Protein AF-A0A3A5AV26-F1 (afdb_monomer)

Mean predicted aligned error: 4.45 Å

Foldseek 3Di:
DPLVVLVVLLVVLCVVLVVLVVLLVVLVVQQVVQVVDPVGDDPVSNVVSCCSNQPDPPVSVVVVVVSVVSVVSNVVSVVVNVVVVVVVVD

Solvent-accessible surface area (backbone atoms only — not comparable to full-atom values): 4958 Å² total; per-residue (Å²): 131,57,68,72,54,48,54,49,50,37,49,55,51,44,67,57,49,50,58,55,51,49,52,43,52,52,29,46,49,54,52,52,52,21,72,70,39,97,82,47,49,59,67,69,57,46,51,53,37,45,40,70,52,61,31,63,78,68,64,23,54,54,55,49,53,53,49,51,52,52,51,50,51,41,53,53,40,50,53,51,51,52,52,59,53,54,65,71,76,106

pLDDT: mean 91.9, std 6.14, range [65.81, 98.0]

Structure (mmCIF, N/CA/C/O backbone):
data_AF-A0A3A5AV26-F1
#
_entry.id   AF-A0A3A5AV26-F1
#
loop_
_atom_site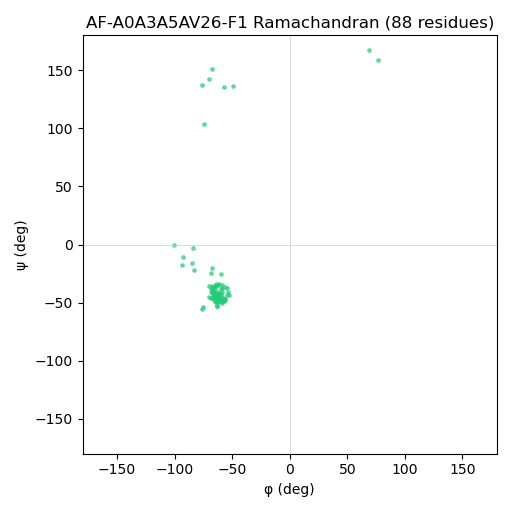.group_PDB
_atom_site.id
_atom_site.type_symbol
_atom_site.label_atom_id
_atom_site.label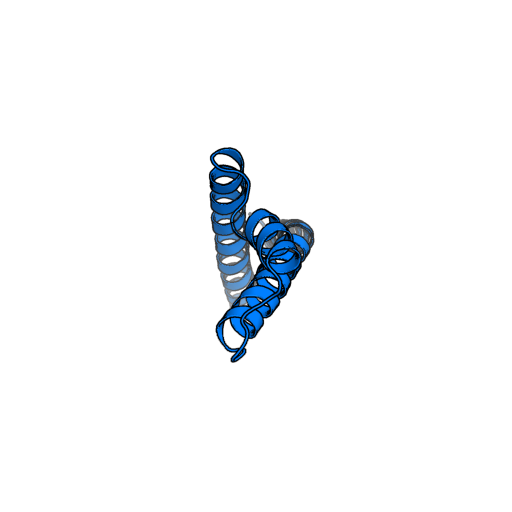_alt_id
_atom_site.label_comp_id
_atom_site.label_asym_id
_atom_site.label_entity_id
_atom_site.label_seq_id
_atom_site.pdbx_PDB_ins_code
_atom_site.Cartn_x
_atom_site.Cartn_y
_atom_site.Cartn_z
_atom_site.occupancy
_atom_site.B_iso_or_equiv
_atom_site.auth_seq_id
_atom_site.auth_comp_id
_atom_site.auth_asym_id
_atom_site.auth_atom_id
_atom_site.pdbx_PDB_model_num
ATOM 1 N N . MET A 1 1 ? -13.762 7.502 19.366 1.00 75.81 1 MET A N 1
ATOM 2 C CA . MET A 1 1 ? -14.495 6.611 18.442 1.00 75.81 1 MET A CA 1
ATOM 3 C C . MET A 1 1 ? -14.937 5.374 19.188 1.00 75.81 1 MET A C 1
ATOM 5 O O . MET A 1 1 ? -14.133 4.783 19.901 1.00 75.81 1 MET A O 1
ATOM 9 N N . LYS A 1 2 ? -16.192 4.979 19.007 1.00 91.31 2 LYS A N 1
ATOM 10 C CA . LYS A 1 2 ? -16.692 3.666 19.413 1.00 91.31 2 LYS A CA 1
ATOM 11 C C . LYS A 1 2 ? -16.028 2.600 18.545 1.00 91.31 2 LYS A C 1
ATOM 13 O O . LYS A 1 2 ? -15.718 2.844 17.381 1.00 91.31 2 LYS A O 1
ATOM 18 N N . GLU A 1 3 ? -15.854 1.395 19.072 1.00 92.62 3 GLU A N 1
ATOM 19 C CA . GLU A 1 3 ? -15.227 0.300 18.325 1.00 92.62 3 GLU A CA 1
ATOM 20 C C . GLU A 1 3 ? -15.894 0.034 16.968 1.00 92.62 3 GLU A C 1
ATOM 22 O O . GLU A 1 3 ? -15.208 -0.195 15.971 1.00 92.62 3 GLU A O 1
ATOM 27 N N . ALA A 1 4 ? -17.227 0.086 16.922 1.00 94.44 4 ALA A N 1
ATOM 28 C CA . ALA A 1 4 ? -17.989 -0.100 15.693 1.00 94.44 4 ALA A CA 1
ATOM 29 C C . ALA A 1 4 ? -17.570 0.896 14.595 1.00 94.44 4 ALA A C 1
ATOM 31 O O . ALA A 1 4 ? -17.483 0.524 13.425 1.00 94.44 4 ALA A O 1
ATOM 32 N N . GLU A 1 5 ? -17.247 2.136 14.974 1.00 96.12 5 GLU A N 1
ATOM 33 C CA . GLU A 1 5 ? -16.778 3.176 14.056 1.00 96.12 5 GLU A CA 1
ATOM 34 C C . GLU A 1 5 ? -15.372 2.859 13.546 1.00 96.12 5 GLU A C 1
ATOM 36 O O . GLU A 1 5 ? -15.143 2.898 12.339 1.00 96.12 5 GLU A O 1
ATOM 41 N N . VAL A 1 6 ? -14.457 2.448 14.435 1.00 96.31 6 VAL A N 1
ATOM 42 C CA . VAL A 1 6 ? -13.087 2.054 14.052 1.00 96.31 6 VAL A CA 1
ATOM 43 C C . VAL A 1 6 ? -13.113 0.870 13.084 1.00 96.31 6 VAL A C 1
ATOM 45 O O . VAL A 1 6 ? -12.423 0.881 12.068 1.00 96.31 6 VAL A O 1
ATOM 48 N N . ARG A 1 7 ? -13.957 -0.137 13.347 1.00 96.56 7 ARG A N 1
ATOM 49 C CA . ARG A 1 7 ? -14.138 -1.298 12.460 1.00 96.56 7 ARG A CA 1
ATOM 50 C C . ARG A 1 7 ? -14.758 -0.923 11.117 1.00 96.56 7 ARG A C 1
ATOM 52 O O . ARG A 1 7 ? -14.419 -1.525 10.101 1.00 96.56 7 ARG A O 1
ATOM 59 N N . LYS A 1 8 ? -15.695 0.029 11.087 1.00 97.00 8 LYS A N 1
ATOM 60 C CA . LYS A 1 8 ? -16.275 0.534 9.834 1.00 97.00 8 LYS A CA 1
ATOM 61 C C . LYS A 1 8 ? -15.218 1.277 9.016 1.00 97.00 8 LYS A C 1
ATOM 63 O O . LYS A 1 8 ? -15.069 0.977 7.837 1.00 97.00 8 LYS A O 1
ATOM 68 N N . LEU A 1 9 ? -14.449 2.162 9.652 1.00 95.56 9 LEU A N 1
ATOM 69 C CA . LEU A 1 9 ? -13.350 2.887 9.017 1.00 95.56 9 LEU A CA 1
ATOM 70 C C . LEU A 1 9 ? -12.295 1.928 8.449 1.00 95.56 9 LEU A C 1
ATOM 72 O O . LEU A 1 9 ? -11.981 2.022 7.269 1.00 95.56 9 LEU A O 1
ATOM 76 N N . HIS A 1 10 ? -11.814 0.970 9.248 1.00 97.81 10 HIS A N 1
ATOM 77 C CA . HIS A 1 10 ? -10.814 -0.021 8.829 1.00 97.81 10 HIS A CA 1
ATOM 78 C C . HIS A 1 10 ? -11.278 -0.856 7.628 1.00 97.81 10 HIS A C 1
ATOM 80 O O . HIS A 1 10 ? -10.513 -1.119 6.706 1.00 97.81 10 HIS A O 1
ATOM 86 N N . ARG A 1 11 ? -12.550 -1.274 7.600 1.00 97.56 11 ARG A N 1
ATOM 87 C CA . ARG A 1 11 ? -13.089 -2.023 6.454 1.00 97.56 11 ARG A CA 1
ATOM 88 C C . ARG A 1 11 ? -13.185 -1.153 5.205 1.00 97.56 11 ARG A C 1
ATOM 90 O O . ARG A 1 11 ? -12.744 -1.577 4.145 1.00 97.56 11 ARG A O 1
ATOM 97 N N . ASN A 1 12 ? -13.710 0.064 5.339 1.00 96.50 12 ASN A N 1
ATOM 98 C CA . ASN A 1 12 ? -13.858 0.981 4.210 1.00 96.50 12 ASN A CA 1
ATOM 99 C C . ASN A 1 12 ? -12.500 1.376 3.616 1.00 96.50 12 ASN A C 1
ATOM 101 O O . ASN A 1 12 ? -12.329 1.314 2.403 1.00 96.50 12 ASN A O 1
ATOM 105 N N . LEU A 1 13 ? -11.527 1.730 4.463 1.00 95.94 13 LEU A N 1
ATOM 106 C CA . LEU A 1 13 ? -10.160 2.006 4.022 1.00 95.94 13 LEU A CA 1
ATOM 107 C C . LEU A 1 13 ? -9.524 0.765 3.398 1.00 95.94 13 LEU A C 1
ATOM 109 O O . LEU A 1 13 ? -8.942 0.870 2.324 1.00 95.94 13 LEU A O 1
ATOM 113 N N . GLY A 1 14 ? -9.694 -0.410 4.007 1.00 96.88 14 GLY A N 1
ATOM 114 C CA . GLY A 1 14 ? -9.177 -1.672 3.478 1.00 96.88 14 GLY A CA 1
ATOM 115 C C . GLY A 1 14 ? -9.651 -1.977 2.059 1.00 96.88 14 GLY A C 1
ATOM 116 O O . GLY A 1 14 ? -8.825 -2.292 1.206 1.00 96.88 14 GLY A O 1
ATOM 117 N N . TYR A 1 15 ? -10.950 -1.821 1.780 1.00 95.88 15 TYR A N 1
ATOM 118 C CA . TYR A 1 15 ? -11.498 -2.036 0.435 1.00 95.88 15 TYR A CA 1
ATOM 119 C C . TYR A 1 15 ? -10.910 -1.097 -0.613 1.00 95.88 15 TYR A C 1
ATOM 121 O O . TYR A 1 15 ? -10.752 -1.496 -1.761 1.00 95.88 15 TYR A O 1
ATOM 129 N N . ILE A 1 16 ? -10.581 0.137 -0.236 1.00 92.12 16 ILE A N 1
ATOM 130 C CA . ILE A 1 16 ? -9.956 1.092 -1.151 1.00 92.12 16 ILE A CA 1
ATOM 131 C C . ILE A 1 16 ? -8.485 0.714 -1.343 1.00 92.12 16 ILE A C 1
ATOM 133 O O . ILE A 1 16 ? -8.033 0.512 -2.466 1.00 92.12 16 ILE A O 1
ATOM 137 N N . VAL A 1 17 ? -7.745 0.571 -0.243 1.00 95.25 17 VAL A N 1
ATOM 138 C CA . VAL A 1 17 ? -6.289 0.381 -0.232 1.00 95.25 17 VAL A CA 1
ATOM 139 C C . VAL A 1 17 ? -5.867 -0.928 -0.900 1.00 95.25 17 VAL A C 1
ATOM 141 O O . VAL A 1 17 ? -4.841 -0.947 -1.579 1.00 95.25 17 VAL A O 1
ATOM 144 N N . VAL A 1 18 ? -6.644 -2.009 -0.765 1.00 95.62 18 VAL A N 1
ATOM 145 C CA . VAL A 1 18 ? -6.259 -3.333 -1.285 1.00 95.62 18 VAL A CA 1
ATOM 146 C C . VAL A 1 18 ? -6.042 -3.334 -2.798 1.00 95.62 18 VAL A C 1
ATOM 148 O O . VAL A 1 18 ? -5.087 -3.948 -3.265 1.00 95.62 18 VAL A O 1
ATOM 151 N N . TRP A 1 19 ? -6.857 -2.604 -3.562 1.00 92.75 19 TRP A N 1
ATOM 152 C CA . TRP A 1 19 ? -6.719 -2.543 -5.019 1.00 92.75 19 TRP A CA 1
ATOM 153 C C . TRP A 1 19 ? -5.447 -1.815 -5.440 1.00 92.75 19 TRP A C 1
ATOM 155 O O . TRP A 1 19 ? -4.736 -2.269 -6.336 1.00 92.75 19 TRP A O 1
ATOM 165 N N . PHE A 1 20 ? -5.117 -0.723 -4.749 1.00 91.44 20 PHE A N 1
ATOM 166 C CA . PHE A 1 20 ? -3.882 0.011 -5.002 1.00 91.44 20 PHE A CA 1
ATOM 167 C C . PHE A 1 20 ? -2.656 -0.812 -4.621 1.00 91.44 20 PHE A C 1
ATOM 169 O O . PHE A 1 20 ? -1.717 -0.890 -5.408 1.00 91.44 20 PHE A O 1
ATOM 176 N N . LEU A 1 21 ? -2.669 -1.462 -3.454 1.00 93.94 21 LEU A N 1
ATOM 177 C CA . LEU A 1 21 ? -1.573 -2.338 -3.046 1.00 93.94 21 LEU A CA 1
ATOM 178 C C . LEU A 1 21 ? -1.409 -3.508 -4.015 1.00 93.94 21 LEU A C 1
ATOM 180 O O . LEU A 1 21 ? -0.291 -3.770 -4.436 1.00 93.94 21 LEU A O 1
ATOM 184 N N . ALA A 1 22 ? -2.496 -4.151 -4.445 1.00 94.62 22 ALA A N 1
ATOM 185 C CA . ALA A 1 22 ? -2.439 -5.238 -5.418 1.00 94.62 22 ALA A CA 1
ATOM 186 C C . ALA A 1 22 ? -1.814 -4.784 -6.746 1.00 94.62 22 ALA A C 1
ATOM 188 O O . ALA A 1 22 ? -0.900 -5.437 -7.249 1.00 94.62 22 ALA A O 1
ATOM 189 N N . ALA A 1 23 ? -2.242 -3.636 -7.283 1.00 92.12 23 ALA A N 1
ATOM 190 C CA . ALA A 1 23 ? -1.665 -3.077 -8.502 1.00 92.12 23 ALA A CA 1
ATOM 191 C C . ALA A 1 23 ? -0.174 -2.732 -8.331 1.00 92.12 23 ALA A C 1
ATOM 193 O O . ALA A 1 23 ? 0.639 -3.058 -9.197 1.00 92.12 23 ALA A O 1
ATOM 194 N N . GLN A 1 24 ? 0.212 -2.112 -7.212 1.00 92.00 24 GLN A N 1
ATOM 195 C CA . GLN A 1 24 ? 1.607 -1.756 -6.930 1.00 92.00 24 GLN A CA 1
ATOM 196 C C . GLN A 1 24 ? 2.487 -2.998 -6.727 1.00 92.00 24 GLN A C 1
ATOM 198 O O . GLN A 1 24 ? 3.585 -3.063 -7.274 1.00 92.00 24 GLN A O 1
ATOM 203 N N . SER A 1 25 ? 2.000 -4.013 -6.013 1.00 94.88 25 SER A N 1
ATOM 204 C CA . SER A 1 25 ? 2.708 -5.281 -5.822 1.00 94.88 25 SER A CA 1
ATOM 205 C C . SER A 1 25 ? 2.861 -6.051 -7.130 1.00 94.88 25 SER A C 1
ATOM 207 O O . SER A 1 25 ? 3.950 -6.540 -7.418 1.00 94.88 25 SER A O 1
ATOM 209 N N . PHE A 1 26 ? 1.809 -6.125 -7.949 1.00 95.81 26 PHE A N 1
ATOM 210 C CA . PHE A 1 26 ? 1.861 -6.812 -9.239 1.00 95.81 26 PHE A CA 1
ATOM 211 C C . PHE A 1 26 ? 2.821 -6.124 -10.212 1.00 95.81 26 PHE A C 1
ATOM 213 O O . PHE A 1 26 ? 3.685 -6.767 -10.804 1.00 95.81 26 PHE A O 1
ATOM 220 N N . THR A 1 27 ? 2.718 -4.801 -10.344 1.00 94.56 27 THR A N 1
ATOM 221 C CA . THR A 1 27 ? 3.619 -4.029 -11.210 1.00 94.56 27 THR A CA 1
ATOM 222 C C . THR A 1 27 ? 5.069 -4.093 -10.725 1.00 94.56 27 THR A C 1
ATOM 224 O O . THR A 1 27 ? 5.969 -4.274 -11.541 1.00 94.56 27 THR A O 1
ATOM 227 N N . GLY A 1 28 ? 5.300 -4.037 -9.409 1.00 94.00 28 GLY A N 1
ATOM 228 C CA . GLY A 1 28 ? 6.625 -4.212 -8.812 1.00 94.00 28 GLY A CA 1
ATOM 229 C C . GLY A 1 28 ? 7.216 -5.589 -9.107 1.00 94.00 28 GLY A C 1
ATOM 230 O O . GLY A 1 28 ? 8.360 -5.673 -9.538 1.00 94.00 28 GLY A O 1
ATOM 231 N N . LEU A 1 29 ? 6.420 -6.657 -8.977 1.00 95.50 29 LEU A N 1
ATOM 232 C CA . LEU A 1 29 ? 6.838 -8.019 -9.316 1.00 95.50 29 LEU A CA 1
ATOM 233 C C . LEU A 1 29 ? 7.296 -8.124 -10.775 1.00 95.50 29 LEU A C 1
ATOM 235 O O . LEU A 1 29 ? 8.377 -8.644 -11.039 1.00 95.50 29 LEU A O 1
ATOM 239 N N . VAL A 1 30 ? 6.503 -7.606 -11.718 1.00 95.12 30 VAL A N 1
ATOM 240 C CA . VAL A 1 30 ? 6.850 -7.630 -13.149 1.00 95.12 30 VAL A CA 1
ATOM 241 C C . VAL A 1 30 ? 8.157 -6.879 -13.414 1.00 95.12 30 VAL A C 1
ATOM 243 O O . VAL A 1 30 ? 9.018 -7.387 -14.132 1.00 95.12 30 VAL A O 1
ATOM 246 N N . LEU A 1 31 ? 8.339 -5.701 -12.811 1.00 94.50 31 LEU A N 1
ATOM 247 C CA . LEU A 1 31 ? 9.567 -4.914 -12.958 1.00 94.50 31 LEU A CA 1
ATOM 248 C C . LEU A 1 31 ? 10.785 -5.627 -12.359 1.00 94.50 31 LEU A C 1
ATOM 250 O O . LEU A 1 31 ? 11.837 -5.668 -12.996 1.00 94.50 31 LEU A O 1
ATOM 254 N N . THR A 1 32 ? 10.644 -6.227 -11.174 1.00 95.25 32 THR A N 1
ATOM 255 C CA . THR A 1 32 ? 11.708 -7.006 -10.529 1.00 95.25 32 THR A CA 1
ATOM 256 C C . THR A 1 32 ? 12.107 -8.210 -11.378 1.00 95.25 32 THR A C 1
ATOM 258 O O . THR A 1 32 ? 13.292 -8.396 -11.641 1.00 95.25 32 THR A O 1
ATOM 261 N N . LEU A 1 33 ? 11.140 -8.990 -11.872 1.00 94.56 33 LEU A N 1
ATOM 262 C CA . LEU A 1 33 ? 11.413 -10.133 -12.749 1.00 94.56 33 LEU A CA 1
ATOM 263 C C . LEU A 1 33 ? 12.082 -9.699 -14.058 1.00 94.56 33 LEU A C 1
ATOM 265 O O . LEU A 1 33 ? 13.042 -10.329 -14.499 1.00 94.56 33 LEU A O 1
ATOM 269 N N . GLY A 1 34 ? 11.623 -8.594 -14.649 1.00 92.69 34 GLY A N 1
ATOM 270 C CA . GLY A 1 34 ? 12.243 -7.992 -15.825 1.00 92.69 34 GLY A CA 1
ATOM 271 C C . GLY A 1 34 ? 13.713 -7.641 -15.600 1.00 92.69 34 GLY A C 1
ATOM 272 O O . GLY A 1 34 ? 14.553 -7.987 -16.428 1.00 92.69 34 GLY A O 1
ATOM 273 N N . GLY A 1 35 ? 14.030 -7.021 -14.460 1.00 90.94 35 GLY A N 1
ATOM 274 C CA . GLY A 1 35 ? 15.402 -6.679 -14.074 1.00 90.94 35 GLY A CA 1
ATOM 275 C C . GLY A 1 35 ? 16.295 -7.885 -13.761 1.00 90.94 35 G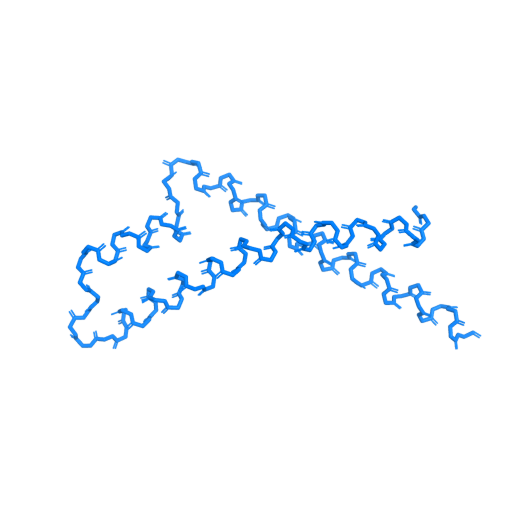LY A C 1
ATOM 276 O O . GLY A 1 35 ? 17.509 -7.786 -13.897 1.00 90.94 35 GLY A O 1
ATOM 277 N N . MET A 1 36 ? 15.714 -9.024 -13.374 1.00 94.19 36 MET A N 1
ATOM 278 C CA . MET A 1 36 ? 16.449 -10.274 -13.126 1.00 94.19 36 MET A CA 1
ATOM 279 C C . MET A 1 36 ? 16.682 -11.109 -14.394 1.00 94.19 36 MET A C 1
ATOM 281 O O . MET A 1 36 ? 17.491 -12.036 -14.378 1.00 94.19 36 MET A O 1
ATOM 285 N N . SER A 1 37 ? 15.965 -10.830 -15.483 1.00 92.88 37 SER A N 1
ATOM 286 C CA . SER A 1 37 ? 16.096 -11.592 -16.726 1.00 92.88 37 SER A CA 1
ATOM 287 C C . SER A 1 37 ? 17.367 -11.205 -17.493 1.00 92.88 37 SER A C 1
ATOM 289 O O . SER A 1 37 ? 17.674 -10.025 -17.644 1.00 92.88 37 SER A O 1
ATOM 291 N N . ALA A 1 38 ? 18.093 -12.195 -18.026 1.00 83.56 38 ALA A N 1
ATOM 292 C CA . ALA A 1 38 ? 19.360 -11.974 -18.736 1.00 83.56 38 ALA A CA 1
ATOM 293 C C . ALA A 1 38 ? 19.233 -11.059 -19.974 1.00 83.56 38 ALA A C 1
ATOM 295 O O . ALA A 1 38 ? 20.206 -10.427 -20.372 1.00 83.56 38 ALA A O 1
ATOM 296 N N . GLY A 1 39 ? 18.039 -10.9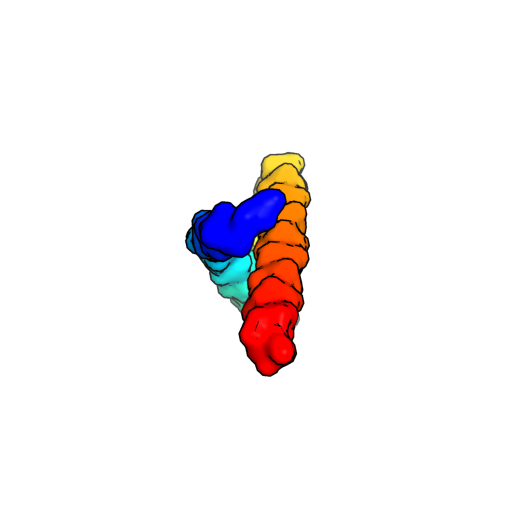87 -20.573 1.00 85.44 39 GLY A N 1
ATOM 297 C CA . GLY A 1 39 ? 17.729 -10.109 -21.706 1.00 85.44 39 GLY A CA 1
ATOM 298 C C . GLY A 1 39 ? 16.986 -8.820 -21.338 1.00 85.44 39 GLY A C 1
ATOM 299 O O . GLY A 1 39 ? 16.684 -8.031 -22.230 1.00 85.44 39 GLY A O 1
ATOM 300 N N . GLY A 1 40 ? 16.673 -8.603 -20.056 1.00 86.50 40 GLY A N 1
ATOM 301 C CA . GLY A 1 40 ? 15.778 -7.536 -19.612 1.00 86.50 40 GLY A CA 1
ATOM 302 C C . GLY A 1 40 ? 14.311 -7.751 -20.021 1.00 86.50 40 GLY A C 1
ATOM 303 O O . GLY A 1 40 ? 13.972 -8.583 -20.865 1.00 86.50 40 GLY A O 1
ATOM 304 N N . ALA A 1 41 ? 13.407 -6.965 -19.431 1.00 85.62 41 ALA A N 1
ATOM 305 C CA . ALA A 1 41 ? 12.044 -6.873 -19.947 1.00 85.62 41 ALA A CA 1
ATOM 306 C C . ALA A 1 41 ? 12.038 -6.131 -21.298 1.00 85.62 41 ALA A C 1
ATOM 308 O O . ALA A 1 41 ? 12.738 -5.122 -21.434 1.00 85.62 41 ALA A O 1
ATOM 309 N N . PRO A 1 42 ? 11.198 -6.544 -22.268 1.00 92.25 42 PRO A N 1
ATOM 310 C CA . PRO A 1 42 ? 10.940 -5.751 -23.464 1.00 92.25 42 PRO A CA 1
ATOM 311 C C . PRO A 1 42 ? 10.608 -4.299 -23.101 1.00 92.25 42 PRO A C 1
ATOM 313 O O . PRO A 1 42 ? 9.812 -4.054 -22.192 1.00 92.25 42 PRO A O 1
ATOM 316 N N . THR A 1 43 ? 11.175 -3.331 -23.825 1.00 91.12 43 THR A N 1
ATOM 317 C CA . THR A 1 43 ? 11.068 -1.897 -23.491 1.00 91.12 43 THR A CA 1
ATOM 318 C C . THR A 1 43 ? 9.621 -1.428 -23.342 1.00 91.12 43 THR A C 1
ATOM 320 O O . THR A 1 43 ? 9.312 -0.641 -22.453 1.00 91.12 43 THR A O 1
ATOM 323 N N . TRP A 1 44 ? 8.706 -1.943 -24.166 1.00 91.94 44 TRP A N 1
ATOM 324 C CA . TRP A 1 44 ? 7.288 -1.594 -24.080 1.00 91.94 44 TRP A CA 1
ATOM 325 C C . TRP A 1 44 ? 6.629 -2.109 -22.787 1.00 91.94 44 TRP A C 1
ATOM 327 O O . TRP A 1 44 ? 5.863 -1.372 -22.170 1.00 91.94 44 TRP A O 1
ATOM 337 N N . ILE A 1 45 ? 6.976 -3.322 -22.329 1.00 91.12 45 ILE A N 1
ATOM 338 C CA . ILE A 1 45 ? 6.525 -3.868 -21.038 1.00 91.12 45 ILE A CA 1
ATOM 339 C C . ILE A 1 45 ? 7.082 -2.991 -19.923 1.00 91.12 45 ILE A C 1
ATOM 341 O O . ILE A 1 45 ? 6.326 -2.475 -19.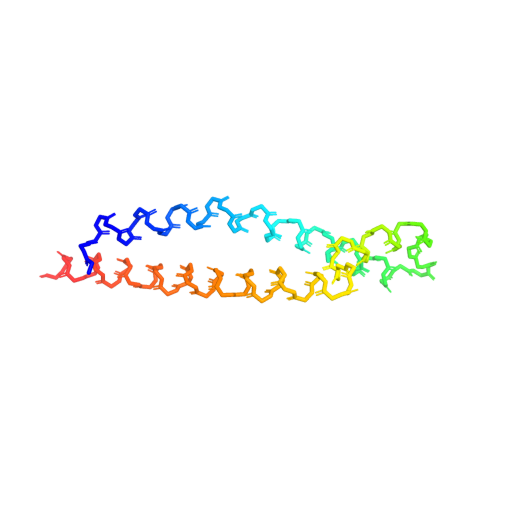103 1.00 91.12 45 ILE A O 1
ATOM 345 N N . TYR A 1 46 ? 8.394 -2.757 -19.925 1.00 91.56 46 TYR A N 1
ATOM 346 C CA . TYR A 1 46 ? 9.029 -1.920 -18.913 1.00 91.56 46 TYR A CA 1
ATOM 347 C C . TYR A 1 46 ? 8.382 -0.530 -18.826 1.00 91.56 46 TYR A C 1
ATOM 349 O O . TYR A 1 46 ? 8.087 -0.059 -17.731 1.00 9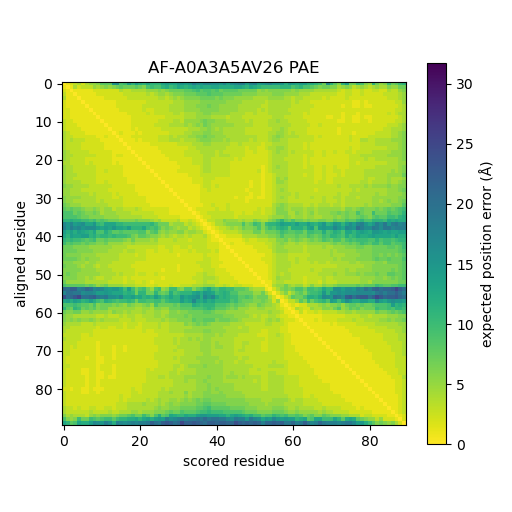1.56 46 TYR A O 1
ATOM 357 N N . ASN A 1 47 ? 8.082 0.115 -19.954 1.00 92.25 47 ASN A N 1
ATOM 358 C CA . ASN A 1 47 ? 7.475 1.447 -19.972 1.00 92.25 47 ASN A CA 1
ATOM 359 C C . ASN A 1 47 ? 6.050 1.460 -19.402 1.00 92.25 47 ASN A C 1
ATOM 361 O O . ASN A 1 47 ? 5.732 2.330 -18.592 1.00 92.25 47 ASN A O 1
ATOM 365 N N . ILE A 1 48 ? 5.201 0.494 -19.772 1.00 92.25 48 ILE A 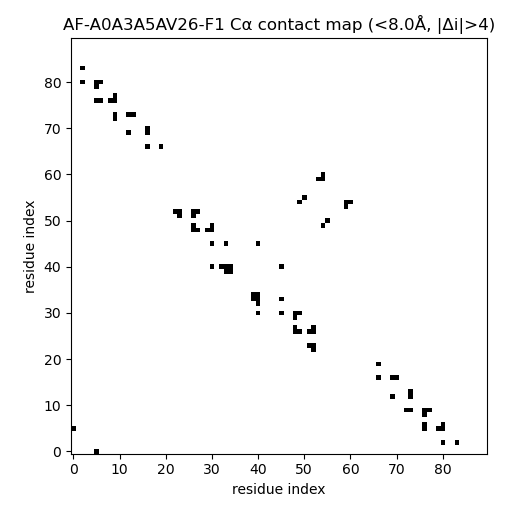N 1
ATOM 366 C CA . ILE A 1 48 ? 3.829 0.401 -19.245 1.00 92.25 48 ILE A CA 1
ATOM 367 C C . ILE A 1 48 ? 3.864 0.161 -17.734 1.00 92.25 48 ILE A C 1
ATOM 369 O O . ILE A 1 48 ? 3.270 0.916 -16.963 1.00 92.25 48 ILE A O 1
ATOM 373 N N . PHE A 1 49 ? 4.601 -0.862 -17.299 1.00 93.19 49 PHE A N 1
ATOM 374 C CA . PHE A 1 49 ? 4.636 -1.250 -15.894 1.00 93.19 49 PHE A CA 1
ATOM 375 C C . PHE A 1 49 ? 5.370 -0.224 -15.029 1.00 93.19 49 PHE A C 1
ATOM 377 O O . PHE A 1 49 ? 4.925 0.035 -13.916 1.00 93.19 49 PHE A O 1
ATOM 384 N N . SER A 1 50 ? 6.426 0.426 -15.530 1.00 91.12 50 SER A N 1
ATOM 385 C CA . SER A 1 50 ? 7.106 1.503 -14.800 1.00 91.12 50 SER A CA 1
ATOM 386 C C . SER A 1 50 ? 6.222 2.745 -14.685 1.00 91.12 50 SER A C 1
ATOM 388 O O . SER A 1 50 ? 6.166 3.338 -13.614 1.00 91.12 50 SER A O 1
ATOM 390 N N . THR A 1 51 ? 5.441 3.084 -15.715 1.00 90.44 51 THR A N 1
ATOM 391 C CA . THR A 1 51 ? 4.466 4.184 -15.644 1.00 90.44 51 THR A CA 1
ATOM 392 C C . THR A 1 51 ? 3.367 3.888 -14.626 1.00 90.44 51 THR A C 1
ATOM 394 O O . THR A 1 51 ? 3.024 4.751 -13.825 1.00 90.44 51 THR A O 1
ATOM 397 N N . MET A 1 52 ? 2.829 2.666 -14.608 1.00 88.62 52 MET A N 1
ATOM 398 C CA . MET A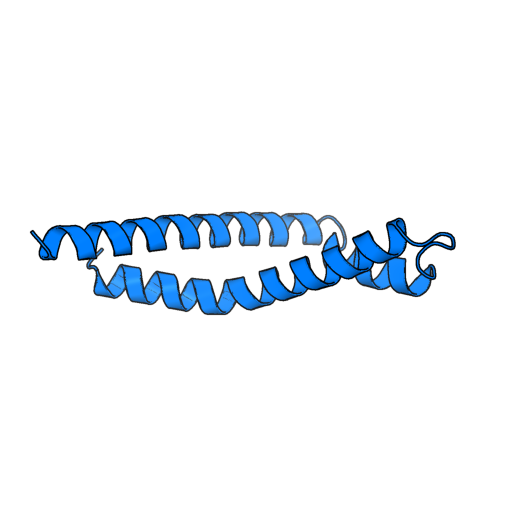 1 52 ? 1.816 2.263 -13.625 1.00 88.62 52 MET A CA 1
ATOM 399 C C . MET A 1 52 ? 2.381 2.180 -12.202 1.00 88.62 52 MET A C 1
ATOM 401 O O . MET A 1 52 ? 1.696 2.519 -11.235 1.00 88.62 52 MET A O 1
ATOM 405 N N . HIS A 1 53 ? 3.624 1.716 -12.062 1.00 91.56 53 HIS A N 1
ATOM 406 C CA . HIS A 1 53 ? 4.259 1.548 -10.766 1.00 91.56 53 HIS A CA 1
ATOM 407 C C . HIS A 1 53 ? 4.709 2.891 -10.201 1.00 91.56 53 HIS A C 1
ATOM 409 O O . HIS A 1 53 ? 4.309 3.240 -9.099 1.00 91.56 53 HIS A O 1
ATOM 415 N N . PHE A 1 54 ? 5.513 3.659 -10.937 1.00 86.50 54 PHE A N 1
ATOM 416 C CA . PHE A 1 54 ? 6.103 4.927 -10.495 1.00 86.50 54 PHE A CA 1
ATOM 417 C C . PHE A 1 54 ? 5.176 6.133 -10.659 1.00 86.50 54 PHE A C 1
ATOM 419 O O . PHE A 1 54 ? 5.313 7.108 -9.919 1.00 86.50 54 PHE A O 1
ATOM 426 N N . GLY A 1 55 ? 4.185 6.033 -11.545 1.00 77.12 55 GLY A N 1
ATOM 427 C CA . GLY A 1 55 ? 3.278 7.119 -11.891 1.00 77.12 55 GLY A CA 1
ATOM 428 C C . GLY A 1 55 ? 3.917 8.148 -12.827 1.00 77.12 55 GLY A C 1
ATOM 429 O O . GLY A 1 55 ? 5.136 8.303 -12.892 1.00 77.12 55 GLY A O 1
ATOM 430 N N . LEU A 1 56 ? 3.074 8.899 -13.537 1.00 75.06 56 LEU A N 1
ATOM 431 C CA . LEU A 1 56 ? 3.497 10.092 -14.269 1.00 75.06 56 LEU A CA 1
ATOM 432 C C . LEU A 1 56 ? 3.737 11.212 -13.243 1.00 75.06 56 LEU A C 1
ATOM 434 O O . LEU A 1 56 ? 2.789 11.755 -12.669 1.00 75.06 56 LEU A O 1
ATOM 438 N N . ASN A 1 57 ? 4.999 11.513 -12.934 1.00 74.69 57 ASN A N 1
ATOM 439 C CA . ASN A 1 57 ? 5.343 12.622 -12.040 1.00 74.69 57 ASN A CA 1
ATOM 440 C C . ASN A 1 57 ? 4.766 13.946 -12.581 1.00 74.69 57 ASN A C 1
ATOM 442 O O . ASN A 1 57 ? 4.892 14.195 -13.780 1.00 74.69 57 ASN A O 1
ATOM 446 N N . PRO A 1 58 ? 4.153 14.809 -11.742 1.00 78.94 58 PRO A N 1
ATOM 447 C CA . PRO A 1 58 ? 4.074 14.759 -10.273 1.00 78.94 58 PRO A CA 1
ATOM 448 C C . PRO A 1 58 ? 2.827 14.056 -9.701 1.00 78.94 58 PRO A C 1
ATOM 450 O O . PRO A 1 58 ? 2.783 13.779 -8.502 1.00 78.94 58 PRO A O 1
ATOM 453 N N . LEU A 1 59 ? 1.822 13.737 -10.526 1.00 79.94 59 LEU A N 1
ATOM 454 C CA . LEU A 1 59 ? 0.583 13.071 -10.085 1.00 79.94 59 LEU A CA 1
ATOM 455 C C . LEU A 1 59 ? 0.873 11.719 -9.417 1.00 79.94 59 LEU A C 1
ATOM 457 O O . LEU A 1 59 ? 0.232 11.352 -8.430 1.00 79.94 59 LEU A O 1
ATOM 461 N N . GLY A 1 60 ? 1.905 11.034 -9.916 1.00 81.50 60 GLY A N 1
ATOM 462 C CA . GLY A 1 60 ? 2.466 9.824 -9.327 1.00 81.50 60 GLY A CA 1
ATOM 463 C C . GLY A 1 60 ? 2.838 9.969 -7.844 1.00 81.50 60 GLY A C 1
ATOM 464 O O . GLY A 1 60 ? 2.520 9.124 -7.009 1.00 81.50 60 GLY A O 1
ATOM 465 N N . GLY A 1 61 ? 3.469 11.085 -7.482 1.00 85.00 61 GLY A N 1
ATOM 466 C CA . GLY A 1 61 ? 3.879 11.350 -6.104 1.00 85.00 61 GLY A CA 1
ATOM 467 C C . GLY A 1 61 ? 2.692 11.546 -5.161 1.00 85.00 61 GLY A C 1
ATOM 468 O O . GLY A 1 61 ? 2.683 11.005 -4.055 1.00 85.00 61 GLY A O 1
ATOM 469 N N . ILE A 1 62 ? 1.658 12.261 -5.611 1.00 88.19 62 ILE A N 1
ATOM 470 C CA . ILE A 1 62 ? 0.479 12.567 -4.789 1.00 88.19 62 ILE A CA 1
ATOM 471 C C . ILE A 1 62 ? -0.263 11.284 -4.405 1.00 88.19 62 ILE A C 1
ATOM 473 O O . ILE A 1 62 ? -0.540 11.070 -3.223 1.00 88.19 62 ILE A O 1
ATOM 477 N N . TYR A 1 63 ? -0.552 10.399 -5.369 1.00 85.50 63 TYR A N 1
ATOM 478 C CA . TYR A 1 63 ? -1.279 9.166 -5.047 1.00 85.50 63 TYR A CA 1
ATOM 479 C C . TYR A 1 63 ? -0.465 8.261 -4.110 1.00 85.50 63 TYR A C 1
ATOM 481 O O . TYR A 1 63 ? -1.043 7.612 -3.242 1.00 85.50 63 TYR A O 1
ATOM 489 N N . ARG A 1 64 ? 0.870 8.236 -4.241 1.00 87.56 64 ARG A N 1
ATOM 490 C CA . ARG A 1 64 ? 1.755 7.458 -3.361 1.00 87.56 64 ARG A CA 1
ATOM 491 C C . ARG A 1 64 ? 1.713 7.965 -1.928 1.00 87.56 64 ARG A C 1
ATOM 493 O O . ARG A 1 64 ? 1.608 7.154 -1.014 1.00 87.56 64 ARG A O 1
ATOM 500 N N . ILE A 1 65 ? 1.727 9.283 -1.727 1.00 91.62 65 ILE A N 1
ATOM 501 C CA . ILE A 1 65 ? 1.561 9.881 -0.395 1.00 91.62 65 ILE A CA 1
ATOM 502 C C . ILE A 1 65 ? 0.216 9.456 0.202 1.00 91.62 65 ILE A C 1
ATOM 504 O O . ILE A 1 65 ? 0.177 8.955 1.325 1.00 91.62 65 ILE A O 1
ATOM 508 N N . LEU A 1 66 ? -0.876 9.579 -0.558 1.00 92.38 66 LEU A N 1
ATOM 509 C CA . LEU A 1 66 ? -2.203 9.154 -0.101 1.00 92.38 66 LEU A CA 1
ATOM 510 C C . LEU A 1 66 ? -2.249 7.656 0.231 1.00 92.38 66 LEU A C 1
ATOM 512 O O . LEU A 1 66 ? -2.801 7.276 1.262 1.00 92.38 66 LEU A O 1
ATOM 516 N N . LEU A 1 67 ? -1.633 6.810 -0.598 1.00 92.50 67 LEU A N 1
ATOM 517 C CA . LEU A 1 67 ? -1.562 5.367 -0.380 1.00 92.50 67 LEU A CA 1
ATOM 518 C C . LEU A 1 67 ? -0.772 5.019 0.886 1.00 92.50 67 LEU A C 1
ATOM 520 O O . LEU A 1 67 ? -1.214 4.174 1.664 1.00 92.50 67 LEU A O 1
ATOM 524 N N . VAL A 1 68 ? 0.363 5.682 1.125 1.00 94.06 68 VAL A N 1
ATOM 525 C CA . VAL A 1 68 ? 1.162 5.505 2.347 1.00 94.06 68 VAL A CA 1
ATOM 526 C C . VAL A 1 68 ? 0.342 5.897 3.573 1.00 94.06 68 VAL A C 1
ATOM 528 O O . VAL A 1 68 ? 0.233 5.107 4.510 1.00 94.06 68 VAL A O 1
ATOM 531 N N . LEU A 1 69 ? -0.300 7.068 3.554 1.00 96.31 69 LEU A N 1
ATOM 532 C CA . LEU A 1 69 ? -1.145 7.530 4.659 1.00 96.31 69 LEU A CA 1
ATOM 533 C C . LEU A 1 69 ? -2.309 6.568 4.929 1.00 96.31 69 LEU A C 1
ATOM 535 O O . LEU A 1 69 ? -2.563 6.213 6.080 1.00 96.31 69 LEU A O 1
ATOM 539 N N . ALA A 1 70 ? -2.986 6.100 3.879 1.00 95.81 70 ALA A N 1
ATOM 540 C CA . ALA A 1 70 ? -4.092 5.159 4.004 1.00 95.81 70 ALA A CA 1
ATOM 541 C C . ALA A 1 70 ? -3.629 3.789 4.533 1.00 95.81 70 ALA A C 1
ATOM 543 O O . ALA A 1 70 ? -4.298 3.198 5.380 1.00 95.81 70 ALA A O 1
ATOM 544 N N . THR A 1 71 ? -2.459 3.309 4.104 1.00 96.56 71 THR A N 1
ATOM 545 C CA . THR A 1 71 ? -1.865 2.051 4.589 1.00 96.56 71 THR A CA 1
ATOM 546 C C . THR A 1 71 ? -1.462 2.155 6.062 1.00 96.56 71 THR A C 1
ATOM 548 O O . THR A 1 71 ? -1.747 1.251 6.849 1.00 96.56 71 THR A O 1
ATOM 551 N N . LEU A 1 72 ? -0.872 3.281 6.476 1.00 97.62 72 LEU A N 1
ATOM 552 C CA . LEU A 1 72 ? -0.569 3.550 7.884 1.00 97.62 72 LEU A CA 1
ATOM 553 C C . LEU A 1 72 ? -1.845 3.604 8.729 1.00 97.62 72 LEU A C 1
ATOM 555 O O . LEU A 1 72 ? -1.921 2.953 9.771 1.00 97.62 72 LEU A O 1
ATOM 559 N N . ALA A 1 73 ? -2.876 4.314 8.262 1.00 96.81 73 ALA A N 1
ATOM 560 C CA . ALA A 1 73 ? -4.177 4.357 8.926 1.00 96.81 73 ALA A CA 1
ATOM 561 C C . ALA A 1 73 ? -4.803 2.956 9.051 1.00 96.81 73 ALA A C 1
ATOM 563 O O . ALA A 1 73 ? -5.391 2.626 10.087 1.00 96.81 73 ALA A O 1
ATOM 564 N N . GLN A 1 74 ? -4.628 2.100 8.041 1.00 97.69 74 GLN A N 1
ATOM 565 C CA . GLN A 1 74 ? -5.079 0.712 8.073 1.00 97.69 74 GLN A CA 1
ATOM 566 C C . GLN A 1 74 ? -4.353 -0.108 9.149 1.00 97.69 74 GLN A C 1
ATOM 568 O O . GLN A 1 74 ? -5.002 -0.810 9.928 1.00 97.69 74 GLN A O 1
ATOM 573 N N . GLY A 1 75 ? -3.028 0.027 9.256 1.00 97.69 75 GLY A N 1
ATOM 574 C CA . GLY A 1 75 ? -2.234 -0.624 10.302 1.00 97.69 75 GLY A CA 1
ATOM 575 C C . GLY A 1 75 ? -2.607 -0.146 11.710 1.00 97.69 75 GLY A C 1
ATOM 576 O O . GLY A 1 75 ? -2.885 -0.959 12.594 1.00 97.69 75 GLY A O 1
ATOM 577 N N . ILE A 1 76 ? -2.696 1.173 11.910 1.00 98.00 76 ILE A N 1
ATOM 578 C CA . ILE A 1 76 ? -3.065 1.785 13.197 1.00 98.00 76 ILE A CA 1
ATOM 579 C C . ILE A 1 76 ? -4.457 1.320 13.635 1.00 98.00 76 ILE A C 1
ATOM 581 O O . ILE A 1 76 ? -4.635 0.866 14.767 1.00 98.00 76 ILE A O 1
ATOM 585 N N . SER A 1 77 ? -5.447 1.385 12.742 1.00 97.75 77 SER A N 1
ATOM 586 C CA . SER A 1 77 ? -6.812 0.956 13.058 1.00 97.75 77 SER A CA 1
ATOM 587 C C . SER A 1 77 ? -6.899 -0.545 13.361 1.00 97.75 77 SER A C 1
ATOM 589 O O . SER A 1 77 ? -7.625 -0.928 14.279 1.00 97.75 77 SER A O 1
ATOM 591 N N . GLY A 1 78 ? -6.108 -1.389 12.689 1.00 97.75 78 GLY A N 1
ATOM 592 C CA . GLY A 1 78 ? -5.984 -2.813 13.020 1.00 97.75 78 GLY A CA 1
ATOM 593 C C . GLY A 1 78 ? -5.447 -3.048 14.438 1.00 97.75 78 GLY A C 1
ATOM 594 O O . GLY A 1 78 ? -6.043 -3.801 15.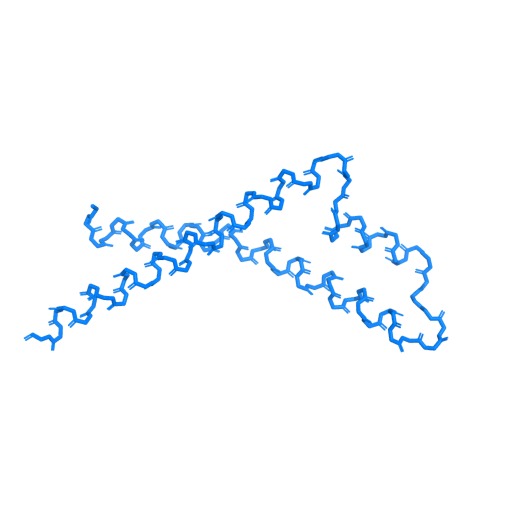212 1.00 97.75 78 GLY A O 1
ATOM 595 N N . ILE A 1 79 ? -4.382 -2.336 14.826 1.00 98.00 79 ILE A N 1
ATOM 596 C CA . ILE A 1 79 ? -3.818 -2.392 16.187 1.00 98.00 79 ILE A CA 1
ATOM 597 C C . ILE A 1 79 ? -4.850 -1.935 17.226 1.00 98.00 79 ILE A C 1
ATOM 599 O O . ILE A 1 79 ? -5.009 -2.573 18.270 1.00 98.00 79 ILE A O 1
ATOM 603 N N . MET A 1 80 ? -5.582 -0.852 16.951 1.00 97.44 80 MET A N 1
ATOM 604 C CA . MET A 1 80 ? -6.647 -0.372 17.836 1.00 97.44 80 MET A CA 1
ATOM 605 C C . MET A 1 80 ? -7.736 -1.432 18.029 1.00 97.44 80 MET A C 1
ATOM 607 O O . MET A 1 80 ? -8.125 -1.702 19.166 1.00 97.44 80 MET A O 1
ATOM 611 N N . ILE A 1 81 ? -8.203 -2.063 16.944 1.00 97.12 81 ILE A N 1
ATOM 612 C CA . ILE A 1 81 ? -9.204 -3.140 16.996 1.00 97.12 81 ILE A CA 1
ATOM 613 C C . ILE A 1 81 ? -8.700 -4.302 17.851 1.00 97.12 81 ILE A C 1
ATOM 615 O O . ILE A 1 81 ? -9.414 -4.744 18.752 1.00 97.12 81 ILE A O 1
ATOM 619 N N . TYR A 1 82 ? -7.460 -4.742 17.637 1.00 97.12 82 TYR A N 1
ATOM 620 C CA . TYR A 1 82 ? -6.843 -5.796 18.440 1.00 97.12 82 TYR A CA 1
ATOM 621 C C . TYR A 1 82 ? -6.831 -5.453 19.939 1.00 97.12 82 TYR A C 1
ATOM 623 O O . TYR A 1 82 ? -7.271 -6.256 20.765 1.00 97.12 82 TYR A O 1
ATOM 631 N N . ARG A 1 83 ? -6.402 -4.237 20.307 1.00 96.50 83 ARG A N 1
ATOM 632 C CA . ARG A 1 83 ? -6.386 -3.789 21.711 1.00 96.50 83 ARG A CA 1
ATOM 633 C C . ARG A 1 83 ? -7.787 -3.759 22.328 1.00 96.50 83 ARG A C 1
ATOM 635 O O . ARG A 1 83 ? -7.942 -4.199 23.464 1.00 96.50 83 ARG A O 1
ATOM 642 N N . MET A 1 84 ? -8.800 -3.296 21.592 1.00 95.12 84 MET A N 1
ATOM 643 C CA . MET A 1 84 ? -10.196 -3.265 22.061 1.00 95.12 84 MET A CA 1
ATOM 644 C C . MET A 1 84 ? -10.796 -4.667 22.235 1.00 95.12 84 MET A C 1
ATOM 646 O O . MET A 1 84 ? -11.596 -4.896 23.138 1.00 95.12 84 MET A O 1
ATOM 650 N N . ILE A 1 85 ? -10.442 -5.631 21.380 1.00 95.44 85 ILE A N 1
ATOM 651 C CA . ILE A 1 85 ? -10.826 -7.041 21.564 1.00 95.44 85 ILE A CA 1
ATOM 652 C C . ILE A 1 85 ? -10.173 -7.593 22.831 1.00 95.44 85 ILE A C 1
ATOM 654 O O . ILE A 1 85 ? -10.867 -8.120 23.696 1.00 95.44 85 ILE A O 1
ATOM 658 N N . ARG A 1 86 ? -8.861 -7.393 22.989 1.00 95.38 86 ARG A N 1
ATOM 659 C CA . ARG A 1 86 ? -8.111 -7.900 24.143 1.00 95.38 86 ARG A CA 1
ATOM 660 C C . ARG A 1 86 ? -8.582 -7.315 25.475 1.00 95.38 86 ARG A C 1
ATOM 662 O O . ARG A 1 86 ? -8.568 -8.023 26.473 1.00 95.38 86 ARG A O 1
ATOM 669 N N . ALA A 1 87 ? -9.007 -6.054 25.493 1.00 93.62 87 ALA A N 1
ATOM 670 C CA . ALA A 1 87 ? -9.532 -5.398 26.690 1.00 93.62 87 ALA A CA 1
ATOM 671 C C . ALA A 1 87 ? -10.872 -5.974 27.184 1.00 93.62 87 ALA A C 1
ATOM 673 O O . ALA A 1 87 ? -11.193 -5.775 28.344 1.00 93.62 87 ALA A O 1
ATOM 674 N N . ARG A 1 88 ? -11.638 -6.672 26.332 1.00 90.81 88 ARG A N 1
ATOM 675 C CA . ARG A 1 88 ? -12.886 -7.364 26.719 1.00 90.81 88 ARG A CA 1
ATOM 676 C C . ARG A 1 88 ? -12.692 -8.828 27.085 1.00 90.81 88 ARG A C 1
ATOM 678 O O . ARG A 1 88 ? -13.593 -9.440 27.637 1.00 90.81 88 ARG A O 1
ATOM 685 N N . ALA A 1 89 ? -11.561 -9.401 26.682 1.00 86.38 89 ALA A N 1
ATOM 686 C CA . ALA A 1 89 ? -11.202 -10.779 26.997 1.00 86.38 89 ALA A CA 1
ATOM 687 C C . ALA A 1 89 ? -10.547 -10.913 28.386 1.00 86.38 89 ALA A C 1
ATOM 689 O O . ALA A 1 89 ? -10.194 -12.019 28.783 1.00 86.38 89 ALA A O 1
ATOM 690 N N . LYS A 1 90 ? -10.338 -9.790 29.080 1.00 65.81 90 LYS A N 1
ATOM 691 C CA . LYS A 1 90 ? -9.966 -9.706 30.492 1.00 65.81 90 LYS A CA 1
ATOM 692 C C . LYS A 1 90 ? -11.181 -9.246 31.278 1.00 65.81 90 LYS A C 1
ATOM 694 O O . LYS A 1 90 ? -11.301 -9.698 32.431 1.00 65.81 90 LYS A O 1
#

Secondary structure (DSSP, 8-state):
--HHHHHHHHHHHHHHHHHHHHHHHHHHHHHHHHHHSTT---HHHHHHHHHHHH-STTHHHHHHHHHHHHHHHHHHHHHHHHHHHHHH--

Sequence (90 aa):
MKEAEVRKLHRNLGYIVVWFLAAQSFTGLVLTLGGMSAGGAPTWIYNIFSTMHFGLNPLGGIYRILLVLATLAQGISGIMIYRMIRARAK

Nearest PDB structures (foldseek):
  8qi0-assembly1_D  TM=3.406E-01  e=3.844E+00  Synechocystis sp. PCC 6803
  7o3y-assembly1_E  TM=3.668E-01  e=5.842E+00  Synechocystis sp. PCC 6803 substr. Kazusa
  7o3x-assembly1_E  TM=3.206E-01  e=9.424E+00  Synechocystis sp. PCC 6803 substr. Kazusa

Radius of gyration: 18.04 Å; Cα contacts (8 Å, |Δi|>4): 46; chains: 1; bounding box: 37×27×55 Å